Protein AF-A0A0M0GDE8-F1 (afdb_monomer)

Radius of gyration: 43.71 Å; Cα contacts (8 Å, |Δi|>4): 104; chains: 1; bounding box: 77×34×107 Å

Nearest PDB structures (foldseek):
  1f9n-assembly1_F  TM=6.751E-01  e=1.373E+00  Bacillus subtilis
  7el2-assembly1_B-2  TM=2.976E-01  e=6.475E+00  Acinetobacter baumannii

Mean predicted aligned error: 12.99 Å

Sequence (162 aa):
MNITDAVAQLHKAGIKANDADVERWIKEGIIKAERSPRRQISYTIKTKDLTDFIIQKHEELHYQKLEDLLFQVKDLKGQIEILNTRVQIEESKVKSLKKMIHVQKMIAEEEIQPAKLLGLNPDGDMQLIRKEFKKLLKALHPDRGGDERLFKVFNDHYKNIF

Structure (mmCIF, N/CA/C/O backbone):
data_AF-A0A0M0GDE8-F1
#
_entry.id   AF-A0A0M0GDE8-F1
#
loop_
_atom_site.group_PDB
_atom_site.id
_atom_site.type_symbol
_atom_site.label_atom_id
_atom_site.label_alt_id
_atom_site.label_comp_id
_atom_site.label_asym_id
_atom_site.label_entity_id
_atom_site.label_seq_id
_atom_site.pdbx_PDB_ins_code
_atom_site.Cartn_x
_atom_site.Cartn_y
_atom_site.Cartn_z
_atom_site.occupancy
_atom_site.B_iso_or_equiv
_atom_site.auth_seq_id
_atom_site.auth_comp_id
_atom_site.auth_asym_i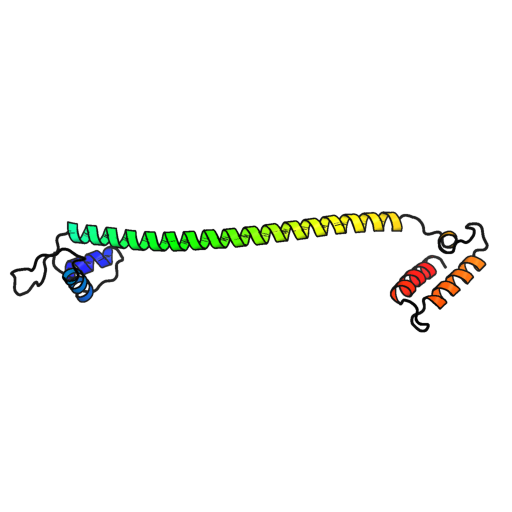d
_atom_site.auth_atom_id
_atom_site.pdbx_PDB_model_num
ATOM 1 N N . MET A 1 1 ? -28.992 -2.931 40.460 1.00 89.44 1 MET A N 1
ATOM 2 C CA . MET A 1 1 ? -29.805 -3.218 39.260 1.00 89.44 1 MET A CA 1
ATOM 3 C C . MET A 1 1 ? -29.848 -4.720 39.037 1.00 89.44 1 MET A C 1
ATOM 5 O O . MET A 1 1 ? -28.955 -5.401 39.538 1.00 89.44 1 MET A O 1
ATOM 9 N N . ASN A 1 2 ? -30.876 -5.240 38.369 1.00 91.19 2 ASN A N 1
ATOM 10 C CA . ASN A 1 2 ? -30.924 -6.664 38.015 1.00 91.19 2 ASN A CA 1
ATOM 11 C C . ASN A 1 2 ? -30.144 -6.927 36.703 1.00 91.19 2 ASN A C 1
ATOM 13 O O . ASN A 1 2 ? -29.565 -6.008 36.123 1.00 91.19 2 ASN A O 1
ATOM 17 N N . ILE A 1 3 ? -30.104 -8.181 36.249 1.00 90.31 3 ILE A N 1
ATOM 18 C CA . ILE A 1 3 ? -29.408 -8.564 35.009 1.00 90.31 3 ILE A CA 1
ATOM 19 C C . ILE A 1 3 ? -30.022 -7.879 33.780 1.00 90.31 3 ILE A C 1
ATOM 21 O O . ILE A 1 3 ? -29.290 -7.344 32.952 1.00 90.31 3 ILE A O 1
ATOM 25 N N . THR A 1 4 ? -31.348 -7.833 33.686 1.00 91.44 4 THR A N 1
ATOM 26 C CA . THR A 1 4 ? -32.063 -7.239 32.549 1.00 91.44 4 THR A CA 1
ATOM 27 C C . THR A 1 4 ? -31.771 -5.738 32.407 1.00 91.44 4 THR A C 1
ATOM 29 O O . THR A 1 4 ? -31.529 -5.241 31.307 1.00 91.44 4 THR A O 1
ATOM 32 N N . ASP A 1 5 ? -31.709 -5.014 33.528 1.00 91.25 5 ASP A N 1
ATOM 33 C CA . ASP A 1 5 ? -31.311 -3.606 33.578 1.00 91.25 5 ASP A CA 1
ATOM 34 C C . ASP A 1 5 ? -29.861 -3.424 33.105 1.00 91.25 5 ASP A C 1
ATOM 36 O O . ASP A 1 5 ? -29.551 -2.472 32.384 1.00 91.25 5 ASP A O 1
ATOM 40 N N . ALA A 1 6 ? -28.968 -4.337 33.503 1.00 92.75 6 ALA A N 1
ATOM 41 C CA . ALA A 1 6 ? -27.569 -4.304 33.098 1.00 92.75 6 ALA A CA 1
ATOM 42 C C . ALA A 1 6 ? -27.414 -4.541 31.593 1.00 92.75 6 ALA A C 1
ATOM 44 O O . ALA A 1 6 ? -26.681 -3.802 30.941 1.00 92.75 6 ALA A O 1
ATOM 45 N N . VAL A 1 7 ? -28.160 -5.487 31.015 1.00 94.56 7 VAL A N 1
ATOM 46 C CA . VAL A 1 7 ? -28.209 -5.708 29.560 1.00 94.56 7 VAL A CA 1
ATOM 47 C C . VAL A 1 7 ? -28.672 -4.451 28.825 1.00 94.56 7 VAL A C 1
ATOM 49 O O . VAL A 1 7 ? -28.045 -4.039 27.849 1.00 94.56 7 VAL A O 1
ATOM 52 N N . ALA A 1 8 ? -29.714 -3.778 29.320 1.00 94.75 8 ALA A N 1
ATOM 53 C CA . ALA A 1 8 ? -30.181 -2.531 28.719 1.00 94.75 8 ALA A CA 1
ATOM 54 C C . ALA A 1 8 ? -29.110 -1.423 28.753 1.00 94.75 8 ALA A C 1
ATOM 56 O O . ALA A 1 8 ? -28.984 -0.658 27.795 1.00 94.75 8 ALA A O 1
ATOM 57 N N . GLN A 1 9 ? -28.321 -1.330 29.829 1.00 94.06 9 GLN A N 1
ATOM 58 C CA . GLN A 1 9 ? -27.212 -0.372 29.915 1.00 94.06 9 GLN A CA 1
ATOM 59 C C . GLN A 1 9 ? -26.037 -0.745 29.007 1.00 94.06 9 GLN A C 1
ATOM 61 O O . GLN A 1 9 ? -25.491 0.132 28.341 1.00 94.06 9 GLN A O 1
ATOM 66 N N . LEU A 1 10 ? -25.694 -2.029 28.913 1.00 94.25 10 LEU A N 1
ATOM 67 C CA . LEU A 1 10 ? -24.661 -2.526 28.004 1.00 94.25 10 LEU A CA 1
ATOM 68 C C . LEU A 1 10 ? -25.016 -2.225 26.545 1.00 94.25 10 LEU A C 1
ATOM 70 O O . LEU A 1 10 ? -24.193 -1.679 25.814 1.00 94.25 10 LEU A O 1
ATOM 74 N N . HIS A 1 11 ? -26.270 -2.460 26.151 1.00 95.25 11 HIS A N 1
ATOM 75 C CA . HIS A 1 11 ? -26.768 -2.108 24.822 1.00 95.25 11 HIS A CA 1
ATOM 76 C C . HIS A 1 11 ? -26.700 -0.604 24.545 1.00 95.25 11 HIS A C 1
ATOM 78 O O . HIS A 1 11 ? -26.285 -0.206 23.457 1.00 95.25 11 HIS A O 1
ATOM 84 N N . LYS A 1 12 ? -27.053 0.244 25.521 1.00 94.50 12 LYS A N 1
ATOM 85 C CA . LYS A 1 12 ? -26.895 1.705 25.393 1.00 94.50 12 LYS A CA 1
ATOM 86 C C . LYS A 1 12 ? -25.436 2.120 25.212 1.00 94.50 12 LYS A C 1
ATOM 88 O O . LYS A 1 12 ? -25.173 3.086 24.507 1.00 94.50 12 LYS A O 1
ATOM 93 N N . ALA A 1 13 ? -24.509 1.383 25.815 1.00 91.00 13 ALA A N 1
ATOM 94 C CA . ALA A 1 13 ? -23.075 1.571 25.647 1.00 91.00 13 ALA A CA 1
ATOM 95 C C . ALA A 1 13 ? -22.512 0.881 24.386 1.00 91.00 13 ALA A C 1
ATOM 97 O O . ALA A 1 13 ? -21.303 0.838 24.210 1.00 91.00 13 ALA A O 1
ATOM 98 N N . GLY A 1 14 ? -23.353 0.315 23.511 1.00 91.81 14 GLY A N 1
ATOM 99 C CA . GLY A 1 14 ? -22.911 -0.349 22.280 1.00 91.81 14 GLY A CA 1
ATOM 100 C C . GLY A 1 14 ? -22.304 -1.744 22.477 1.00 91.81 14 GLY A C 1
ATOM 101 O O . GLY A 1 14 ? -21.805 -2.332 21.519 1.00 91.81 14 GLY A O 1
ATOM 102 N N . ILE A 1 15 ? -22.368 -2.305 23.686 1.00 92.94 15 ILE A N 1
ATOM 103 C CA . ILE A 1 15 ? -21.897 -3.658 23.996 1.00 92.94 15 ILE A CA 1
ATOM 104 C C . ILE A 1 15 ? -23.062 -4.627 23.812 1.00 92.94 15 ILE A C 1
ATOM 106 O O . ILE A 1 15 ? -24.023 -4.597 24.575 1.00 92.94 15 ILE A O 1
ATOM 110 N N . LYS A 1 16 ? -22.977 -5.507 22.812 1.00 92.81 16 LYS A N 1
ATOM 111 C CA . LYS A 1 16 ? -23.994 -6.536 22.551 1.00 92.81 16 LYS A CA 1
ATOM 112 C C . LYS A 1 16 ? -23.892 -7.651 23.597 1.00 92.81 16 LYS A C 1
ATOM 114 O O . LYS A 1 16 ? -22.874 -8.336 23.648 1.00 92.81 16 LYS A O 1
ATOM 119 N N . ALA A 1 17 ? -24.934 -7.835 24.404 1.00 93.31 17 ALA A N 1
ATOM 120 C CA . ALA A 1 17 ? -24.973 -8.840 25.466 1.00 93.31 17 ALA A CA 1
ATOM 121 C C . ALA A 1 17 ? -26.411 -9.313 25.709 1.00 93.31 17 ALA A C 1
ATOM 123 O O . ALA A 1 17 ? -27.351 -8.540 25.563 1.00 93.31 17 ALA A O 1
ATOM 124 N N . ASN A 1 18 ? -26.599 -10.567 26.103 1.00 94.50 18 ASN A N 1
ATOM 125 C CA . ASN A 1 18 ? -27.886 -11.057 26.603 1.00 94.50 18 ASN A CA 1
ATOM 126 C C . ASN A 1 18 ? -27.802 -11.415 28.099 1.00 94.50 18 ASN A C 1
ATOM 128 O O . ASN A 1 18 ? -26.730 -11.373 28.706 1.00 94.50 18 ASN A O 1
ATOM 132 N N . ASP A 1 19 ? -28.936 -11.777 28.702 1.00 92.12 19 ASP A N 1
ATOM 133 C CA . ASP A 1 19 ? -29.009 -12.117 30.129 1.00 92.12 19 ASP A CA 1
ATOM 134 C C . ASP A 1 19 ? -28.054 -13.267 30.508 1.00 92.12 19 ASP A C 1
ATOM 136 O O . ASP A 1 19 ? -27.428 -13.228 31.567 1.00 92.12 19 ASP A O 1
ATOM 140 N N . ALA A 1 20 ? -27.884 -14.257 29.622 1.00 92.44 20 ALA A N 1
ATOM 141 C CA . ALA A 1 20 ? -26.979 -15.384 29.841 1.00 92.44 20 ALA A CA 1
ATOM 142 C C . ALA A 1 20 ? -25.499 -14.969 29.783 1.00 92.44 20 ALA A C 1
ATOM 144 O O . ALA A 1 20 ? -24.691 -15.493 30.550 1.00 92.44 20 ALA A O 1
ATOM 145 N N . ASP A 1 21 ? -25.139 -14.014 28.920 1.00 93.19 21 ASP A N 1
ATOM 146 C CA . ASP A 1 21 ? -23.788 -13.452 28.849 1.00 93.19 21 ASP A CA 1
ATOM 147 C C . ASP A 1 21 ? -23.437 -12.718 30.142 1.00 93.19 21 ASP A C 1
ATOM 149 O O . ASP A 1 21 ? -22.370 -12.947 30.709 1.00 93.19 21 ASP A O 1
ATOM 153 N N . VAL A 1 22 ? -24.354 -11.888 30.646 1.00 92.62 22 VAL A N 1
ATOM 154 C CA . VAL A 1 22 ? -24.161 -11.156 31.904 1.00 92.62 22 VAL A CA 1
ATOM 155 C C . VAL A 1 22 ? -24.083 -12.121 33.084 1.00 92.62 22 VAL A C 1
ATOM 157 O O . VAL A 1 22 ? -23.212 -11.974 33.940 1.00 92.62 22 VAL A O 1
ATOM 160 N N . GLU A 1 23 ? -24.933 -13.148 33.126 1.00 91.81 23 GLU A N 1
ATOM 161 C CA . GLU A 1 23 ? -24.867 -14.167 34.174 1.00 91.81 23 GLU A CA 1
ATOM 162 C C . GLU A 1 23 ? -23.555 -14.966 34.120 1.00 91.81 23 GLU A C 1
ATOM 164 O O . GLU A 1 23 ? -22.965 -15.257 35.165 1.00 91.81 23 GLU A O 1
ATOM 169 N N . ARG A 1 24 ? -23.061 -15.285 32.916 1.00 93.31 24 ARG A N 1
ATOM 170 C CA . ARG A 1 24 ? -21.748 -15.911 32.718 1.00 93.31 24 ARG A CA 1
ATOM 171 C C . ARG A 1 24 ? -20.629 -15.005 33.229 1.00 93.31 24 ARG A C 1
ATOM 173 O O . ARG A 1 24 ? -19.825 -15.465 34.031 1.00 93.31 24 ARG A O 1
ATOM 180 N N . TRP A 1 25 ? -20.614 -13.724 32.863 1.00 94.38 25 TRP A N 1
ATOM 181 C CA . TRP A 1 25 ? -19.591 -12.775 33.320 1.00 94.38 25 TRP A CA 1
ATOM 182 C C . TRP A 1 25 ? -19.601 -12.560 34.834 1.00 94.38 25 TRP A C 1
ATOM 184 O O . TRP A 1 25 ? -18.547 -12.363 35.434 1.00 94.38 25 TRP A O 1
ATOM 194 N N . ILE A 1 26 ? -20.767 -12.645 35.476 1.00 92.44 26 ILE A N 1
ATOM 195 C CA . ILE A 1 26 ? -20.864 -12.638 36.941 1.00 92.44 26 ILE A CA 1
ATOM 196 C C . ILE A 1 26 ? -20.252 -13.913 37.535 1.00 92.44 26 ILE A C 1
ATOM 198 O O . ILE A 1 26 ? -19.491 -13.838 38.497 1.00 92.44 26 ILE A O 1
ATOM 202 N N . LYS A 1 27 ? -20.559 -15.091 36.971 1.00 90.81 27 LYS A N 1
ATOM 203 C CA . LYS A 1 27 ? -20.008 -16.382 37.432 1.00 90.81 27 LYS A CA 1
ATOM 204 C C . LYS A 1 27 ? -18.494 -16.475 37.240 1.00 90.81 27 LYS A C 1
ATOM 206 O O . LYS A 1 27 ? -17.817 -17.048 38.084 1.00 90.81 27 LYS A O 1
ATOM 211 N N . GLU A 1 28 ? -17.980 -15.892 36.163 1.00 91.75 28 GLU A N 1
ATOM 212 C CA . GLU A 1 28 ? -16.548 -15.790 35.862 1.00 91.75 28 GLU A CA 1
ATOM 213 C C . GLU A 1 28 ? -15.834 -14.727 36.717 1.00 91.75 28 GLU A C 1
ATOM 215 O O . GLU A 1 28 ? -14.612 -14.625 36.676 1.00 91.75 28 GLU A O 1
ATOM 220 N N . GLY A 1 29 ? -16.572 -13.937 37.509 1.00 89.75 29 GLY A N 1
ATOM 221 C CA . GLY A 1 29 ? -16.012 -12.885 38.363 1.00 89.75 29 GLY A CA 1
ATOM 222 C C . GLY A 1 29 ? -15.598 -11.616 37.614 1.00 89.75 29 GLY A C 1
ATOM 223 O O . GLY A 1 29 ? -14.975 -10.736 38.205 1.00 89.75 29 GLY A O 1
ATOM 224 N N . ILE A 1 30 ? -15.962 -11.504 36.336 1.00 90.75 30 ILE A N 1
ATOM 225 C CA . ILE A 1 30 ? -15.677 -10.351 35.477 1.00 90.75 30 ILE A CA 1
ATOM 226 C C . ILE A 1 30 ? -16.561 -9.161 35.874 1.00 90.75 30 ILE A C 1
ATOM 228 O O . ILE A 1 30 ? -16.088 -8.030 35.939 1.00 90.75 30 ILE A O 1
ATOM 232 N N . ILE A 1 31 ? -17.838 -9.414 36.188 1.00 92.75 31 ILE A N 1
ATOM 233 C CA . ILE A 1 31 ? -18.754 -8.412 36.748 1.00 92.75 31 ILE A CA 1
ATOM 234 C C . ILE A 1 31 ? -19.005 -8.743 38.215 1.00 92.75 31 ILE A C 1
ATOM 236 O O . ILE A 1 31 ? -19.501 -9.818 38.554 1.00 92.75 31 ILE A O 1
ATOM 240 N N . LYS A 1 32 ? -18.719 -7.788 39.102 1.00 92.00 32 LYS A N 1
ATOM 241 C CA . LYS A 1 32 ? -19.035 -7.926 40.525 1.00 92.00 32 LYS A CA 1
ATOM 242 C C . LYS A 1 32 ? -20.538 -7.767 40.742 1.00 92.00 32 LYS A C 1
ATOM 244 O O . LYS A 1 32 ? -21.140 -6.760 40.372 1.00 92.00 32 LYS A O 1
ATOM 249 N N . ALA A 1 33 ? -21.145 -8.772 41.365 1.00 91.75 33 ALA A N 1
ATOM 250 C CA . ALA A 1 33 ? -22.557 -8.767 41.717 1.00 91.75 33 ALA A CA 1
ATOM 251 C C . ALA A 1 33 ? -22.798 -9.535 43.020 1.00 91.75 33 ALA A C 1
ATOM 253 O O . ALA A 1 33 ? -22.064 -10.459 43.367 1.00 91.75 33 ALA A O 1
ATOM 254 N N . GLU A 1 34 ? -23.864 -9.173 43.725 1.00 89.69 34 GLU A N 1
ATOM 255 C CA . GLU A 1 34 ? -24.305 -9.842 44.949 1.00 89.69 34 GLU A CA 1
ATOM 256 C C . GLU A 1 34 ? -25.504 -10.744 44.633 1.00 89.69 34 GLU A C 1
ATOM 258 O O . GLU A 1 34 ? -26.415 -10.343 43.901 1.00 89.69 34 GLU A O 1
ATOM 263 N N . ARG A 1 35 ? -25.537 -11.972 45.174 1.00 84.75 35 ARG A N 1
ATOM 264 C CA . ARG A 1 35 ? -26.731 -12.825 45.051 1.00 84.75 35 ARG A CA 1
ATOM 265 C C . ARG A 1 35 ? -27.894 -12.161 45.772 1.00 84.75 35 ARG A C 1
ATOM 267 O O . ARG A 1 35 ? -27.779 -11.788 46.937 1.00 84.75 35 ARG A O 1
ATOM 274 N N . SER A 1 36 ? -29.018 -12.023 45.079 1.00 81.25 36 SER A N 1
ATOM 275 C CA . SER A 1 36 ? -30.190 -11.397 45.677 1.00 81.25 36 SER A CA 1
ATOM 276 C C . SER A 1 36 ? -30.947 -12.410 46.546 1.00 81.25 36 SER A C 1
ATOM 278 O O . SER A 1 36 ? -31.155 -13.548 46.127 1.00 81.25 36 SER A O 1
ATOM 280 N N . PRO A 1 37 ? -31.400 -12.023 47.752 1.00 72.06 37 PRO A N 1
ATOM 281 C CA . PRO A 1 37 ? -32.209 -12.890 48.609 1.00 72.06 37 PRO A CA 1
ATOM 282 C C . PRO A 1 37 ? -33.658 -13.043 48.108 1.00 72.06 37 PRO A C 1
ATOM 284 O O . PRO A 1 37 ? -34.434 -13.822 48.663 1.00 72.06 37 PRO A O 1
ATOM 287 N N . ARG A 1 38 ? -34.066 -12.292 47.075 1.00 74.69 38 ARG A N 1
ATOM 288 C CA . ARG A 1 38 ? -35.427 -12.329 46.520 1.00 74.69 38 ARG A CA 1
ATOM 289 C C . ARG A 1 38 ? -35.550 -13.457 45.495 1.00 74.69 38 ARG A C 1
ATOM 291 O O . ARG A 1 38 ? -34.842 -13.445 44.502 1.00 74.69 38 ARG A O 1
ATOM 298 N N . ARG A 1 39 ? -36.533 -14.355 45.656 1.00 65.44 39 ARG A N 1
ATOM 299 C CA . ARG A 1 39 ? -36.756 -15.522 44.766 1.00 65.44 39 ARG A CA 1
ATOM 300 C C . ARG A 1 39 ? -36.837 -15.202 43.262 1.00 65.44 39 ARG A C 1
ATOM 302 O O . ARG A 1 39 ? -36.548 -16.075 42.458 1.00 65.44 39 ARG A O 1
ATOM 309 N N . GLN A 1 40 ? -37.249 -13.989 42.888 1.00 68.19 40 GLN A N 1
ATOM 310 C CA . GLN A 1 40 ? -37.418 -13.571 41.487 1.00 68.19 40 GLN A CA 1
ATOM 311 C C . GLN A 1 40 ? -36.177 -12.909 40.865 1.00 68.19 40 GLN A C 1
ATOM 313 O O . GLN A 1 40 ? -36.168 -12.670 39.664 1.00 68.19 40 GLN A O 1
ATOM 318 N N . ILE A 1 41 ? -35.148 -12.578 41.651 1.00 72.62 41 ILE A N 1
ATOM 319 C CA . ILE A 1 41 ? -33.938 -11.907 41.162 1.00 72.62 41 ILE A CA 1
ATOM 320 C C . ILE A 1 41 ? -32.751 -12.776 41.558 1.00 72.62 41 ILE A C 1
ATOM 322 O O . ILE A 1 41 ? -32.561 -13.050 42.735 1.00 72.62 41 ILE A O 1
ATOM 326 N N . SER A 1 42 ? -31.940 -13.206 40.598 1.00 78.25 42 SER A N 1
ATOM 327 C CA . SER A 1 42 ? -30.761 -14.033 40.879 1.00 78.25 42 SER A CA 1
ATOM 328 C C . SER A 1 42 ? -29.584 -13.196 41.393 1.00 78.25 42 SER A C 1
ATOM 330 O O . SER A 1 42 ? -28.952 -13.550 42.390 1.00 78.25 42 SER A O 1
ATOM 332 N N . TYR A 1 43 ? -29.333 -12.042 40.770 1.00 87.25 43 TYR A N 1
ATOM 333 C CA . TYR A 1 43 ? -28.184 -11.183 41.063 1.00 87.25 43 TYR A CA 1
ATOM 334 C C . TYR A 1 43 ? -28.551 -9.696 41.103 1.00 87.25 43 TYR A C 1
ATOM 336 O O . TYR A 1 43 ? -29.398 -9.223 40.345 1.00 87.25 43 TYR A O 1
ATOM 344 N N . THR A 1 44 ? -27.870 -8.959 41.980 1.00 91.19 44 THR A N 1
ATOM 345 C CA . THR A 1 44 ? -27.906 -7.499 42.070 1.00 91.19 44 THR A CA 1
ATOM 346 C C . THR A 1 44 ? -26.526 -6.947 41.731 1.00 91.19 44 THR A C 1
ATOM 348 O O . THR A 1 44 ? -25.557 -7.200 42.443 1.00 91.19 44 THR A O 1
ATOM 351 N N . ILE A 1 45 ? -26.441 -6.172 40.653 1.00 92.88 45 ILE A N 1
ATOM 352 C CA . ILE A 1 45 ? -25.209 -5.529 40.181 1.00 92.88 45 ILE A CA 1
ATOM 353 C C . ILE A 1 45 ? -25.213 -4.070 40.651 1.00 92.88 45 ILE A C 1
ATOM 355 O O . ILE A 1 45 ? -26.239 -3.380 40.534 1.00 92.88 45 ILE A O 1
ATOM 359 N N . LYS A 1 46 ? -24.095 -3.581 41.197 1.00 93.81 46 LYS A N 1
ATOM 360 C CA . LYS A 1 46 ? -23.948 -2.158 41.542 1.00 93.81 46 LYS A CA 1
ATOM 361 C C . LYS A 1 46 ? -23.639 -1.365 40.277 1.00 93.81 46 LYS A C 1
ATOM 363 O O . LYS A 1 46 ? -22.900 -1.825 39.416 1.00 93.81 46 LYS A O 1
ATOM 368 N N . THR A 1 47 ? -24.168 -0.147 40.183 1.00 92.00 47 THR A N 1
ATOM 369 C CA . THR A 1 47 ? -23.953 0.713 39.009 1.00 92.00 47 THR A CA 1
ATOM 370 C C . THR A 1 47 ? -22.475 0.961 38.747 1.00 92.00 47 THR A C 1
ATOM 372 O O . THR A 1 47 ? -22.051 0.862 37.608 1.00 92.00 47 THR A O 1
ATOM 375 N N . LYS A 1 48 ? -21.685 1.191 39.804 1.00 93.56 48 LYS A N 1
ATOM 376 C CA . LYS A 1 48 ? -20.235 1.367 39.689 1.00 93.56 48 LYS A CA 1
ATOM 377 C C . LYS A 1 48 ? -19.560 0.168 39.016 1.00 93.56 48 LYS A C 1
ATOM 379 O O . LYS A 1 48 ? -18.844 0.363 38.048 1.00 93.56 48 LYS A O 1
ATOM 384 N N . ASP A 1 49 ? -19.841 -1.047 39.486 1.00 92.62 49 ASP A N 1
ATOM 385 C CA . ASP A 1 49 ? -19.212 -2.264 38.960 1.00 92.62 49 ASP A CA 1
ATOM 386 C C . ASP A 1 49 ? -19.556 -2.496 37.478 1.00 92.62 49 ASP A C 1
ATOM 388 O O . ASP A 1 49 ? -18.704 -2.927 36.704 1.00 92.62 49 ASP A O 1
ATOM 392 N N . LEU A 1 50 ? -20.787 -2.168 37.058 1.00 93.31 50 LEU A N 1
ATOM 393 C CA . LEU A 1 50 ? -21.165 -2.242 35.645 1.00 93.31 50 LEU A CA 1
ATOM 394 C C . LEU A 1 50 ? -20.485 -1.152 34.808 1.00 93.31 50 LEU A C 1
ATOM 396 O O . LEU A 1 50 ? -20.026 -1.432 33.704 1.00 93.31 50 LEU A O 1
ATOM 400 N N . THR A 1 51 ? -20.413 0.080 35.314 1.00 93.31 51 THR A N 1
ATOM 401 C CA . THR A 1 51 ? -19.731 1.181 34.623 1.00 93.31 51 THR A CA 1
ATOM 402 C C . THR A 1 51 ? -18.243 0.886 34.451 1.00 93.31 51 THR A C 1
ATOM 404 O O . THR A 1 51 ? -17.725 1.063 33.352 1.00 93.31 51 THR A O 1
ATOM 407 N N . ASP A 1 52 ? -17.576 0.383 35.492 1.00 94.62 52 ASP A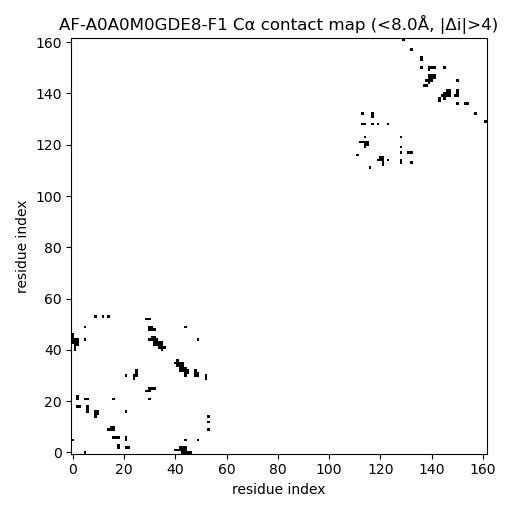 N 1
ATOM 408 C CA . ASP A 1 52 ? -16.162 -0.004 35.449 1.00 94.62 52 ASP A CA 1
ATOM 409 C C . ASP A 1 52 ? -15.937 -1.096 34.384 1.00 94.62 52 ASP A C 1
ATOM 411 O O . ASP A 1 52 ? -15.031 -0.985 33.559 1.00 94.62 52 ASP A O 1
ATOM 415 N N . PHE A 1 53 ? -16.823 -2.099 34.318 1.00 94.81 53 PHE A N 1
ATOM 416 C CA . PHE A 1 53 ? -16.795 -3.121 33.266 1.00 94.81 53 PHE A CA 1
ATOM 417 C C . PHE A 1 53 ? -16.985 -2.536 31.858 1.00 94.81 53 PHE A C 1
ATOM 419 O O . PHE A 1 53 ? -16.276 -2.918 30.927 1.00 94.81 53 PHE A O 1
ATOM 426 N N . ILE A 1 54 ? -17.929 -1.605 31.680 1.00 94.75 54 ILE A N 1
ATOM 427 C CA . ILE A 1 54 ? -18.167 -0.945 30.388 1.00 94.75 54 ILE A CA 1
ATOM 428 C C . ILE A 1 54 ? -16.923 -0.177 29.943 1.00 94.75 54 ILE A C 1
ATOM 430 O O . ILE A 1 54 ? -16.538 -0.287 28.778 1.00 94.75 54 ILE A O 1
ATOM 434 N N . ILE A 1 55 ? -16.298 0.578 30.850 1.00 94.62 55 ILE A N 1
ATOM 435 C CA . ILE A 1 55 ? -15.070 1.332 30.573 1.00 94.62 55 ILE A CA 1
ATOM 436 C C . ILE A 1 55 ? -13.964 0.370 30.145 1.00 94.62 55 ILE A C 1
ATOM 438 O O . ILE A 1 55 ? -13.414 0.532 29.059 1.00 94.62 55 ILE A O 1
ATOM 442 N N . GLN A 1 56 ? -13.724 -0.684 30.928 1.00 94.62 56 GLN A N 1
ATOM 443 C CA . GLN A 1 56 ? -12.712 -1.689 30.613 1.00 94.62 56 GLN A CA 1
ATOM 444 C C . GLN A 1 56 ? -12.947 -2.326 29.235 1.00 94.62 56 GLN A C 1
ATOM 446 O O . GLN A 1 56 ? -12.017 -2.476 28.446 1.00 94.62 56 GLN A O 1
ATOM 451 N N . LYS A 1 57 ? -14.198 -2.665 28.897 1.00 92.62 57 LYS A N 1
ATOM 452 C CA . LYS A 1 57 ? -14.530 -3.244 27.587 1.00 92.62 57 LYS A CA 1
ATOM 453 C C . LYS A 1 57 ? -14.240 -2.300 26.426 1.00 92.62 57 LYS A C 1
ATOM 455 O O . LYS A 1 57 ? -13.799 -2.751 25.369 1.00 92.62 57 LYS A O 1
ATOM 460 N N . HIS A 1 58 ? -14.488 -1.007 26.607 1.00 93.69 58 HIS A N 1
ATOM 461 C CA . HIS A 1 58 ? -14.147 -0.011 25.598 1.00 93.69 58 HIS A CA 1
ATOM 462 C C . HIS A 1 58 ? -12.636 0.164 25.480 1.00 93.69 58 HIS A C 1
ATOM 464 O O . HIS A 1 58 ? -12.130 0.199 24.362 1.00 93.69 58 HIS A O 1
ATOM 470 N N . GLU A 1 59 ? -11.916 0.228 26.599 1.00 94.62 59 GLU A N 1
ATOM 471 C CA . GLU A 1 59 ? -10.454 0.303 26.605 1.00 94.62 59 GLU A CA 1
ATOM 472 C C . GLU A 1 59 ? -9.838 -0.880 25.855 1.00 94.62 59 GLU A C 1
ATOM 474 O O . GLU A 1 59 ? -9.061 -0.659 24.931 1.00 94.62 59 GLU A O 1
ATOM 479 N N . GLU A 1 60 ? -10.250 -2.117 26.155 1.00 93.56 60 GLU A N 1
ATOM 480 C CA . GLU A 1 60 ? -9.803 -3.326 25.445 1.00 93.56 60 GLU A CA 1
ATOM 481 C C . GLU A 1 60 ? -10.018 -3.212 23.926 1.00 93.56 60 GLU A C 1
ATOM 483 O O . GLU A 1 60 ? -9.105 -3.468 23.139 1.00 93.56 60 GLU A O 1
ATOM 488 N N . LEU A 1 61 ? -11.207 -2.771 23.502 1.00 92.81 61 LEU A N 1
ATOM 489 C CA . LEU A 1 61 ? -11.526 -2.586 22.086 1.00 92.81 61 LEU A CA 1
ATOM 490 C C . LEU A 1 61 ? -10.668 -1.490 21.438 1.00 92.81 61 LEU A C 1
ATOM 492 O O . LEU A 1 61 ? -10.248 -1.622 20.287 1.00 92.81 61 LEU A O 1
ATOM 496 N N . HIS A 1 62 ? -10.433 -0.386 22.146 1.00 93.69 62 HIS A N 1
ATOM 497 C CA . HIS A 1 62 ? -9.601 0.709 21.661 1.00 93.69 62 HIS A CA 1
ATOM 498 C C . HIS A 1 62 ? -8.133 0.298 21.551 1.00 93.69 62 HIS A C 1
ATOM 500 O O . HIS A 1 62 ? -7.503 0.641 20.552 1.00 93.69 62 HIS A O 1
ATOM 506 N N . TYR A 1 63 ? -7.613 -0.474 22.507 1.00 95.50 63 TYR A N 1
ATOM 507 C CA . TYR A 1 63 ? -6.263 -1.029 22.449 1.00 95.50 63 TYR A CA 1
ATOM 508 C C . TYR A 1 63 ? -6.085 -1.958 21.248 1.00 95.50 63 TYR A C 1
ATOM 510 O O . TYR A 1 63 ? -5.142 -1.769 20.485 1.00 95.50 63 TYR A O 1
ATOM 518 N N . GLN A 1 64 ? -7.024 -2.878 21.011 1.00 95.19 64 GLN A N 1
ATOM 519 C CA . GLN A 1 64 ? -6.980 -3.761 19.838 1.00 95.19 64 GLN A CA 1
ATOM 520 C C . GLN A 1 64 ? -6.981 -2.967 18.526 1.00 95.19 64 GLN A C 1
ATOM 522 O O . GLN A 1 64 ? -6.128 -3.171 17.667 1.00 95.19 64 GLN A O 1
ATOM 527 N N . LYS A 1 65 ? -7.885 -1.987 18.392 1.00 96.31 65 LYS A N 1
ATOM 528 C CA . LYS A 1 65 ? -7.923 -1.115 17.207 1.00 96.31 65 LYS A CA 1
ATOM 529 C C . LYS A 1 65 ? -6.633 -0.320 17.026 1.00 96.31 65 LYS A C 1
ATOM 531 O O . LYS A 1 65 ? -6.215 -0.089 15.895 1.00 96.31 65 LYS A O 1
ATOM 536 N N . LEU A 1 66 ? -6.025 0.140 18.118 1.00 96.50 66 LEU A N 1
ATOM 537 C CA . LEU A 1 66 ? -4.764 0.869 18.070 1.00 96.50 66 LEU A CA 1
ATOM 538 C C . LEU A 1 66 ? -3.627 -0.038 17.594 1.00 96.50 66 LEU A C 1
ATOM 540 O O . LEU A 1 66 ? -2.855 0.384 16.739 1.00 96.50 66 LEU A O 1
ATOM 544 N N . GLU A 1 67 ? -3.537 -1.268 18.099 1.00 96.88 67 GLU A N 1
ATOM 545 C CA . GLU A 1 67 ? -2.550 -2.253 17.640 1.00 96.88 67 GLU A CA 1
ATOM 546 C C . GLU A 1 67 ? -2.711 -2.567 16.149 1.00 96.88 67 GLU A C 1
ATOM 548 O O . GLU A 1 67 ? -1.727 -2.514 15.405 1.00 96.88 67 GLU A O 1
ATOM 553 N N . ASP A 1 68 ? -3.945 -2.787 15.689 1.00 97.12 68 ASP A N 1
ATOM 554 C CA . ASP A 1 68 ? -4.245 -3.014 14.273 1.00 97.12 68 ASP A CA 1
ATOM 555 C C . ASP A 1 68 ? -3.820 -1.821 13.405 1.00 97.12 68 ASP A C 1
ATOM 557 O O . ASP A 1 68 ? -3.188 -1.988 12.358 1.00 97.12 68 ASP A O 1
ATOM 561 N N . LEU A 1 69 ? -4.130 -0.596 13.844 1.00 97.38 69 LEU A N 1
ATOM 562 C CA . LEU A 1 69 ? -3.729 0.625 13.143 1.00 97.38 69 LEU A CA 1
ATOM 563 C C . LEU A 1 69 ? -2.209 0.802 13.130 1.00 97.38 69 LEU A C 1
ATOM 565 O O . LEU A 1 69 ? -1.650 1.183 12.103 1.00 97.38 69 LEU A O 1
ATOM 569 N N . LEU A 1 70 ? -1.520 0.505 14.232 1.00 97.56 70 LEU A N 1
ATOM 570 C CA . LEU A 1 70 ? -0.060 0.567 14.302 1.00 97.56 70 LEU A CA 1
ATOM 571 C C . LEU A 1 70 ? 0.588 -0.436 13.344 1.00 97.56 70 LEU A C 1
ATOM 573 O O . LEU A 1 70 ? 1.570 -0.100 12.675 1.00 97.56 70 LEU A O 1
ATOM 577 N N . PHE A 1 71 ? 0.024 -1.639 13.233 1.00 97.06 71 PHE A N 1
ATOM 578 C CA . PHE A 1 71 ? 0.474 -2.631 12.264 1.00 97.06 71 PHE A CA 1
ATOM 579 C C . PHE A 1 71 ? 0.288 -2.133 10.824 1.00 97.06 71 PHE A C 1
ATOM 581 O O . PHE A 1 71 ? 1.232 -2.180 10.034 1.00 97.06 71 PHE A O 1
ATOM 588 N N . GLN A 1 72 ? -0.881 -1.573 10.498 1.00 97.75 72 GLN A N 1
ATOM 589 C CA . GLN A 1 72 ? -1.153 -1.001 9.174 1.00 97.75 72 GLN A CA 1
ATOM 590 C C . GLN A 1 72 ? -0.222 0.170 8.841 1.00 97.75 72 GLN A C 1
ATOM 592 O O . GLN A 1 72 ? 0.315 0.237 7.738 1.00 97.75 72 GLN A O 1
ATOM 597 N N . VAL A 1 73 ? 0.028 1.078 9.789 1.00 98.00 73 VAL A N 1
ATOM 598 C CA . VAL A 1 73 ? 0.962 2.201 9.602 1.00 98.00 73 VAL A CA 1
ATOM 599 C C . VAL A 1 73 ? 2.375 1.694 9.320 1.00 98.00 73 VAL A C 1
ATOM 601 O O . VAL A 1 73 ? 3.063 2.234 8.451 1.00 98.00 73 VAL A O 1
ATOM 604 N N . LYS A 1 74 ? 2.815 0.646 10.026 1.00 97.94 74 LYS A N 1
ATOM 605 C CA . LYS A 1 74 ? 4.123 0.027 9.796 1.00 97.94 74 LYS A CA 1
ATOM 606 C C . LYS A 1 74 ? 4.220 -0.582 8.396 1.00 97.94 74 LYS A C 1
ATOM 608 O O . LYS A 1 74 ? 5.226 -0.362 7.723 1.00 97.94 74 LYS A O 1
ATOM 613 N N . ASP A 1 75 ? 3.193 -1.306 7.961 1.00 97.94 75 ASP A N 1
ATOM 614 C CA . ASP A 1 75 ? 3.143 -1.902 6.623 1.00 97.94 75 ASP A CA 1
ATOM 615 C C . ASP A 1 75 ? 3.160 -0.828 5.523 1.00 97.94 75 ASP A C 1
ATOM 617 O O . ASP A 1 75 ? 4.022 -0.844 4.642 1.00 97.94 75 ASP A O 1
ATOM 621 N N . LEU A 1 76 ? 2.296 0.185 5.638 1.00 98.12 76 LEU A N 1
ATOM 622 C CA . LEU A 1 76 ? 2.233 1.308 4.701 1.00 98.12 76 LEU A CA 1
ATOM 623 C C . LEU A 1 76 ? 3.565 2.055 4.599 1.00 98.12 76 LEU A C 1
ATOM 625 O O . LEU A 1 76 ? 3.986 2.425 3.503 1.00 98.12 76 LEU A O 1
ATOM 629 N N . LYS A 1 77 ? 4.266 2.244 5.721 1.00 98.06 77 LYS A N 1
ATOM 630 C CA . LYS A 1 77 ? 5.600 2.850 5.717 1.00 98.06 77 LYS A CA 1
ATOM 631 C C . LYS A 1 77 ? 6.598 2.014 4.908 1.00 98.06 77 LYS A C 1
ATOM 633 O O . LYS A 1 77 ? 7.342 2.579 4.109 1.00 98.06 77 LYS A O 1
ATOM 638 N N . GLY A 1 78 ? 6.564 0.689 5.050 1.00 97.56 78 GLY A N 1
ATOM 639 C CA . GLY A 1 78 ? 7.384 -0.218 4.242 1.00 97.56 78 GLY A CA 1
ATOM 640 C C . GLY A 1 78 ? 7.065 -0.126 2.746 1.00 97.56 78 GLY A C 1
ATOM 641 O O . GLY A 1 78 ? 7.971 -0.058 1.915 1.00 97.56 78 GLY A O 1
ATOM 642 N N . GLN A 1 79 ? 5.781 -0.040 2.387 1.00 98.06 79 GLN A N 1
ATOM 643 C CA . GLN A 1 79 ? 5.367 0.142 0.991 1.00 98.06 79 GLN A CA 1
ATOM 644 C C . GLN A 1 79 ? 5.865 1.477 0.406 1.00 98.06 79 GLN A C 1
ATOM 646 O O . GLN A 1 79 ? 6.346 1.509 -0.729 1.00 98.06 79 GLN A O 1
ATOM 651 N N . ILE A 1 80 ? 5.804 2.566 1.181 1.00 98.00 80 ILE A N 1
ATOM 652 C CA . ILE A 1 80 ? 6.317 3.887 0.781 1.00 98.00 80 ILE A CA 1
ATOM 653 C C . ILE A 1 80 ? 7.828 3.837 0.528 1.00 98.00 80 ILE A C 1
ATOM 655 O O . ILE A 1 80 ? 8.296 4.386 -0.469 1.00 98.00 80 ILE A O 1
ATOM 659 N N . GLU A 1 81 ? 8.596 3.166 1.387 1.00 98.00 81 GLU A N 1
ATOM 660 C CA . GLU A 1 81 ? 10.045 3.018 1.205 1.00 98.00 81 GLU A CA 1
ATOM 661 C C . GLU A 1 81 ? 10.376 2.292 -0.107 1.00 98.00 81 GLU A C 1
ATOM 663 O O . GLU A 1 81 ? 11.175 2.793 -0.902 1.00 98.00 81 GLU A O 1
ATOM 668 N N . ILE A 1 82 ? 9.688 1.182 -0.398 1.00 98.00 82 ILE A N 1
ATOM 669 C CA . ILE A 1 82 ? 9.856 0.437 -1.656 1.00 98.00 82 ILE A CA 1
ATOM 670 C C . ILE A 1 82 ? 9.530 1.316 -2.871 1.00 98.00 82 ILE A C 1
ATOM 672 O O . ILE A 1 82 ? 10.266 1.310 -3.864 1.00 98.00 82 ILE A O 1
ATOM 676 N N . LEU A 1 83 ? 8.428 2.069 -2.819 1.00 98.12 83 LEU A N 1
ATOM 677 C CA . LEU A 1 83 ? 8.024 2.960 -3.908 1.00 98.12 83 LEU A CA 1
ATOM 678 C C . LEU A 1 83 ? 9.039 4.083 -4.128 1.00 98.12 83 LEU A C 1
ATOM 680 O O . LEU A 1 83 ? 9.414 4.337 -5.272 1.00 98.12 83 LEU A O 1
ATOM 684 N N . ASN A 1 84 ? 9.541 4.697 -3.059 1.00 98.06 84 ASN A N 1
ATOM 685 C CA . ASN A 1 84 ? 10.560 5.740 -3.147 1.00 98.06 84 ASN A CA 1
ATOM 686 C C . ASN A 1 84 ? 11.841 5.224 -3.810 1.00 98.06 84 ASN A C 1
ATOM 688 O O . ASN A 1 84 ? 12.376 5.882 -4.703 1.00 98.06 84 ASN A O 1
ATOM 692 N N . THR A 1 85 ? 12.303 4.022 -3.450 1.00 97.88 85 THR A N 1
ATOM 693 C CA . THR A 1 85 ? 13.460 3.404 -4.115 1.00 97.88 85 THR A CA 1
ATOM 694 C C . THR A 1 85 ? 13.202 3.185 -5.607 1.00 97.88 85 THR A C 1
ATOM 696 O O . THR A 1 85 ? 14.069 3.471 -6.432 1.00 97.88 85 THR A O 1
ATOM 699 N N . ARG A 1 86 ? 12.005 2.719 -5.988 1.00 97.44 86 ARG A N 1
ATOM 700 C CA . ARG A 1 86 ? 11.648 2.545 -7.407 1.00 97.44 86 ARG A CA 1
ATOM 701 C C . ARG A 1 86 ? 11.654 3.870 -8.164 1.00 97.44 86 ARG A C 1
ATOM 703 O O . ARG A 1 86 ? 12.218 3.928 -9.252 1.00 97.44 86 ARG A O 1
ATOM 710 N N . VAL A 1 87 ? 11.083 4.925 -7.586 1.00 98.19 87 VAL A N 1
ATOM 711 C CA . VAL A 1 87 ? 11.080 6.265 -8.191 1.00 98.19 87 VAL A CA 1
ATOM 712 C C . VAL A 1 87 ? 12.509 6.754 -8.429 1.00 98.19 87 VAL A C 1
ATOM 714 O O . VAL A 1 87 ? 12.829 7.146 -9.545 1.00 98.19 87 VAL A O 1
ATOM 717 N N . GLN A 1 88 ? 13.401 6.630 -7.444 1.00 97.62 88 GLN A N 1
ATOM 718 C CA . GLN A 1 88 ? 14.808 7.030 -7.592 1.00 97.62 88 GLN A CA 1
ATOM 719 C C . GLN A 1 88 ? 15.541 6.265 -8.707 1.00 97.62 88 GLN A C 1
ATOM 721 O O . GLN A 1 88 ? 16.361 6.838 -9.437 1.00 97.62 88 GLN A O 1
ATOM 726 N N . ILE A 1 89 ? 15.250 4.969 -8.858 1.00 97.62 89 ILE A N 1
ATOM 727 C CA . ILE A 1 89 ? 15.796 4.149 -9.946 1.00 97.62 89 ILE A CA 1
ATOM 728 C C . ILE A 1 89 ? 15.308 4.676 -11.297 1.00 97.62 89 ILE A C 1
ATOM 730 O O . ILE A 1 89 ? 16.116 4.876 -12.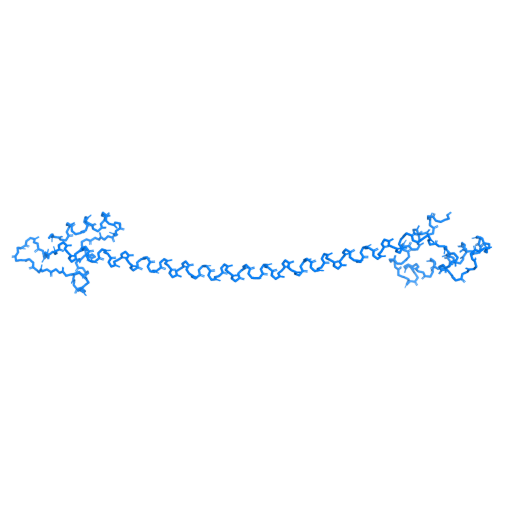207 1.00 97.62 89 ILE A O 1
ATOM 734 N N . GLU A 1 90 ? 14.007 4.923 -11.438 1.00 97.31 90 GLU A N 1
ATOM 735 C CA . GLU A 1 90 ? 13.435 5.427 -12.687 1.00 97.31 90 GLU A CA 1
ATOM 736 C C . GLU A 1 90 ? 13.933 6.838 -13.024 1.00 97.31 90 GLU A C 1
ATOM 738 O O . GLU A 1 90 ? 14.323 7.098 -14.163 1.00 97.31 90 GLU A O 1
ATOM 743 N N . GLU A 1 91 ? 14.052 7.730 -12.042 1.00 97.50 91 GLU A N 1
ATOM 744 C CA . GLU A 1 91 ? 14.654 9.055 -12.228 1.00 97.50 91 GLU A CA 1
ATOM 745 C C . GLU A 1 91 ? 16.101 8.962 -12.729 1.00 97.50 91 GLU A C 1
ATOM 747 O O . GLU A 1 91 ? 16.502 9.677 -13.656 1.00 97.50 91 GLU A O 1
ATOM 752 N N . SER A 1 92 ? 16.883 8.037 -12.166 1.00 96.44 92 SER A N 1
ATOM 753 C CA . SER A 1 92 ? 18.263 7.781 -12.587 1.00 96.44 92 SER A CA 1
ATOM 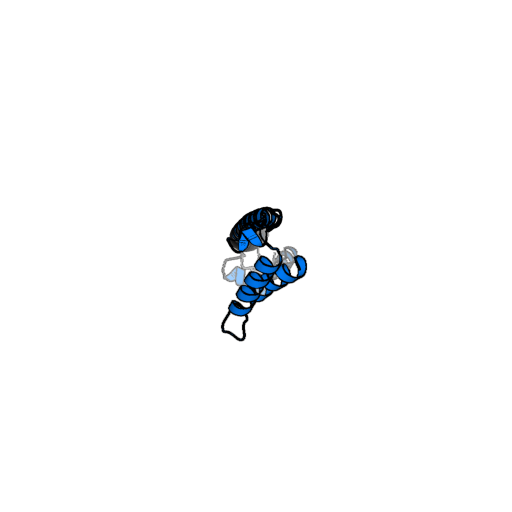754 C C . SER A 1 92 ? 18.338 7.250 -14.021 1.00 96.44 92 SER A C 1
ATOM 756 O O . SER A 1 92 ? 19.193 7.688 -14.801 1.00 96.44 92 SER A O 1
ATOM 758 N N . LYS A 1 93 ? 17.421 6.357 -14.413 1.00 97.25 93 LYS A N 1
ATOM 759 C CA . LYS A 1 93 ? 17.304 5.871 -15.797 1.00 97.25 93 LYS A CA 1
ATOM 760 C C . LYS A 1 93 ? 16.940 6.999 -16.754 1.00 97.25 93 LYS A C 1
ATOM 762 O O . LYS A 1 93 ? 17.618 7.171 -17.765 1.00 97.25 93 LYS A O 1
ATOM 767 N N . VAL A 1 94 ? 15.937 7.811 -16.422 1.00 97.81 94 VAL A N 1
ATOM 768 C CA . VAL A 1 94 ? 15.521 8.967 -17.233 1.00 97.81 94 VAL A CA 1
ATOM 769 C C . VAL A 1 94 ? 16.679 9.946 -17.412 1.00 97.81 94 VAL A C 1
ATOM 771 O O . VAL A 1 94 ? 16.928 10.413 -18.524 1.00 97.81 94 VAL A O 1
ATOM 774 N N . LYS A 1 95 ? 17.434 10.234 -16.348 1.00 96.44 95 LYS A N 1
ATOM 775 C CA . LYS A 1 95 ? 18.623 11.093 -16.420 1.00 96.44 95 LYS A CA 1
ATOM 776 C C . LYS A 1 95 ? 19.677 10.522 -17.371 1.00 96.44 95 LYS A C 1
ATOM 778 O O . LYS A 1 95 ? 20.230 11.268 -18.178 1.00 96.44 95 LYS A O 1
ATOM 783 N N . SER A 1 96 ? 19.938 9.219 -17.304 1.00 95.06 96 SER A N 1
ATOM 784 C CA . SER A 1 96 ? 20.876 8.536 -18.203 1.00 95.06 96 SER A CA 1
ATOM 785 C C . SER A 1 96 ? 20.404 8.561 -19.659 1.00 95.06 96 SER A C 1
ATOM 787 O O . SER A 1 96 ? 21.179 8.921 -20.541 1.00 95.06 96 SER A O 1
ATOM 789 N N . LEU A 1 97 ? 19.124 8.281 -19.917 1.00 95.06 97 LEU A N 1
ATOM 790 C CA . LEU A 1 97 ? 18.539 8.340 -21.260 1.00 95.06 97 LEU A CA 1
ATOM 791 C C . LEU A 1 97 ? 18.604 9.752 -21.850 1.00 95.06 97 LEU A C 1
ATOM 793 O O . LEU A 1 97 ? 18.984 9.915 -23.005 1.00 95.06 97 LEU A O 1
ATOM 797 N N . LYS A 1 98 ? 18.321 10.790 -21.051 1.00 94.69 98 LYS A N 1
ATOM 798 C CA . LYS A 1 98 ? 18.475 12.188 -21.484 1.00 94.69 98 LYS A CA 1
ATOM 799 C C . LYS A 1 98 ? 19.908 12.496 -21.920 1.00 94.69 98 LYS A C 1
ATOM 801 O O . LYS A 1 98 ? 20.095 13.147 -22.945 1.00 94.69 98 LYS A O 1
ATOM 806 N N . LYS A 1 99 ? 20.915 12.007 -21.184 1.00 93.19 99 LYS A N 1
ATOM 807 C CA . LYS A 1 99 ? 22.325 12.151 -21.582 1.00 93.19 99 LYS A CA 1
ATOM 808 C C . LYS A 1 99 ? 22.622 11.423 -22.892 1.00 93.19 99 LYS A C 1
ATOM 810 O O . LYS A 1 99 ? 23.252 12.010 -23.761 1.00 93.19 99 LYS A O 1
ATOM 815 N N . MET A 1 100 ? 22.143 10.187 -23.058 1.00 90.94 100 MET A N 1
ATOM 816 C CA . MET A 1 100 ? 22.335 9.427 -24.301 1.00 90.94 100 MET A CA 1
ATOM 817 C C . MET A 1 100 ? 21.707 10.133 -25.504 1.00 90.94 100 MET A C 1
ATOM 819 O O . MET A 1 100 ? 22.350 10.250 -26.540 1.00 90.94 100 MET A O 1
ATOM 823 N N . ILE A 1 101 ? 20.490 10.661 -25.355 1.00 90.88 101 ILE A N 1
ATOM 824 C CA . ILE A 1 101 ? 19.817 11.432 -26.408 1.00 90.88 101 ILE A CA 1
ATOM 825 C C . ILE A 1 101 ? 20.606 12.699 -26.739 1.00 90.88 101 ILE A C 1
ATOM 827 O O . ILE A 1 101 ? 20.742 13.040 -27.908 1.00 90.88 101 ILE A O 1
ATOM 831 N N . HIS A 1 102 ? 21.133 13.404 -25.734 1.00 86.12 102 HIS A N 1
ATOM 832 C CA . HIS A 1 102 ? 21.954 14.588 -25.977 1.00 86.12 102 HIS A CA 1
ATOM 833 C C . HIS A 1 102 ? 23.216 14.245 -26.781 1.00 86.12 102 HIS A C 1
ATOM 835 O O . HIS A 1 102 ? 23.482 14.897 -27.784 1.00 86.12 102 HIS A O 1
ATOM 841 N N . VAL A 1 103 ? 23.923 13.172 -26.411 1.00 85.50 103 VAL A N 1
ATOM 842 C CA . VAL A 1 103 ? 25.081 12.670 -27.169 1.00 85.50 103 VAL A CA 1
ATOM 843 C C . VAL A 1 103 ? 24.687 12.290 -28.598 1.00 85.50 103 VAL A C 1
ATOM 845 O O . VAL A 1 103 ? 25.368 12.677 -29.539 1.00 85.50 103 VAL A O 1
ATOM 848 N N . GLN A 1 104 ? 23.566 11.588 -28.787 1.00 79.62 104 GLN A N 1
ATOM 849 C CA . GLN A 1 104 ? 23.074 11.241 -30.125 1.00 79.62 104 GLN A CA 1
ATOM 850 C C . GLN A 1 104 ? 22.752 12.473 -30.973 1.00 79.62 104 GLN A C 1
ATOM 852 O O . GLN A 1 104 ? 23.059 12.475 -32.158 1.00 79.62 104 GLN A O 1
ATOM 857 N N . LYS A 1 105 ? 22.157 13.518 -30.385 1.00 78.25 105 LYS A N 1
ATOM 858 C CA . LYS A 1 105 ? 21.889 14.774 -31.096 1.00 78.25 105 LYS A CA 1
ATOM 859 C C . LYS A 1 105 ? 23.176 15.460 -31.537 1.00 78.25 105 LYS A C 1
ATOM 861 O O . LYS A 1 105 ? 23.256 15.847 -32.690 1.00 78.25 105 LYS A O 1
ATOM 866 N N . MET A 1 106 ? 24.190 15.521 -30.671 1.00 73.94 106 MET A N 1
ATOM 867 C CA . MET A 1 106 ? 25.495 16.076 -31.050 1.00 73.94 106 MET A CA 1
ATOM 868 C C . MET A 1 106 ? 26.137 15.299 -32.207 1.00 73.94 106 MET A C 1
ATOM 87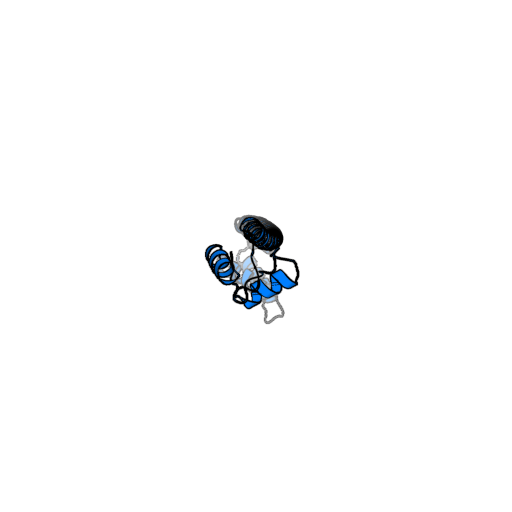0 O O . MET A 1 106 ? 26.701 15.907 -33.105 1.00 73.94 106 MET A O 1
ATOM 874 N N . ILE A 1 107 ? 26.010 13.967 -32.220 1.00 71.50 107 ILE A N 1
ATOM 875 C CA . ILE A 1 107 ? 26.496 13.130 -33.331 1.00 71.50 107 ILE A CA 1
ATOM 876 C C . ILE A 1 107 ? 25.681 13.369 -34.613 1.00 71.50 107 ILE A C 1
ATOM 878 O O . ILE A 1 107 ? 26.241 13.361 -35.702 1.00 71.50 107 ILE A O 1
ATOM 882 N N . ALA A 1 108 ? 24.365 13.563 -34.504 1.00 63.25 108 ALA A N 1
ATOM 883 C CA . ALA A 1 108 ? 23.487 13.781 -35.654 1.00 63.25 108 ALA A CA 1
ATOM 884 C C . ALA A 1 108 ? 23.591 15.196 -36.255 1.00 63.25 108 ALA A C 1
ATOM 886 O O . ALA A 1 108 ? 23.224 15.385 -37.411 1.00 63.25 108 ALA A O 1
ATOM 887 N N . GLU A 1 109 ? 24.048 16.182 -35.478 1.00 57.97 109 GLU A N 1
ATOM 888 C CA . GLU A 1 109 ? 24.265 17.566 -35.922 1.00 57.97 109 GLU A CA 1
ATOM 889 C C . GLU A 1 109 ? 25.569 17.741 -36.720 1.00 57.97 109 GLU A C 1
ATOM 891 O O . GLU A 1 109 ? 25.690 18.704 -37.478 1.00 57.97 109 GLU A O 1
ATOM 896 N N . GLU A 1 110 ? 26.526 16.812 -36.615 1.00 62.06 110 GLU A N 1
ATOM 897 C CA . GLU A 1 110 ? 27.671 16.777 -37.525 1.00 62.06 110 GLU A CA 1
ATOM 898 C C . GLU A 1 110 ? 27.227 16.264 -38.901 1.00 62.06 110 GLU A C 1
ATOM 900 O O . GLU A 1 110 ? 26.798 15.121 -39.059 1.00 62.06 110 GLU A O 1
ATOM 905 N N . GLU A 1 111 ? 27.342 17.116 -39.923 1.00 63.12 111 GLU A N 1
ATOM 906 C CA . GLU A 1 111 ? 27.053 16.749 -41.307 1.00 63.12 111 GLU A CA 1
ATOM 907 C C . GLU A 1 111 ? 27.989 15.603 -41.731 1.00 63.12 111 GLU A C 1
ATOM 909 O O . GLU A 1 111 ? 29.197 15.784 -41.927 1.00 63.12 111 GLU A O 1
ATOM 914 N N . ILE A 1 112 ? 27.440 14.387 -41.815 1.00 64.62 112 ILE A N 1
ATOM 915 C CA . ILE A 1 112 ? 28.208 13.185 -42.144 1.00 64.62 112 ILE A CA 1
ATOM 916 C C . ILE A 1 112 ? 28.719 13.326 -43.576 1.00 64.62 112 ILE A C 1
ATOM 918 O O . ILE A 1 112 ? 28.000 13.078 -44.542 1.00 64.62 112 ILE A O 1
ATOM 922 N N . GLN A 1 113 ? 29.995 13.684 -43.716 1.00 72.19 113 GLN A N 1
ATOM 923 C CA . GLN A 1 113 ? 30.660 13.697 -45.011 1.00 72.19 113 GLN A CA 1
ATOM 924 C C . GLN A 1 113 ? 30.909 12.247 -45.457 1.00 72.19 113 GLN A C 1
ATOM 926 O O . GLN A 1 113 ? 31.724 11.550 -44.842 1.00 72.19 113 GLN A O 1
ATOM 931 N N . PRO A 1 114 ? 30.267 11.769 -46.541 1.00 71.19 114 PRO A N 1
ATOM 932 C CA . PRO A 1 114 ? 30.327 10.360 -46.945 1.00 71.19 114 PRO A CA 1
ATOM 933 C C . PRO A 1 114 ? 31.753 9.913 -47.281 1.00 71.19 114 PRO A C 1
ATOM 935 O O . PRO A 1 114 ? 32.121 8.761 -47.064 1.00 71.19 114 PRO A O 1
ATOM 938 N N . ALA A 1 115 ? 32.574 10.844 -47.772 1.00 75.38 115 ALA A N 1
ATOM 939 C CA . ALA A 1 115 ? 33.992 10.625 -48.009 1.00 75.38 115 ALA A CA 1
ATOM 940 C C . ALA A 1 115 ? 34.752 10.322 -46.708 1.00 75.38 115 ALA A C 1
ATOM 942 O O . ALA A 1 115 ? 35.444 9.311 -46.639 1.00 75.38 115 ALA A O 1
ATOM 943 N N . LYS A 1 116 ? 34.553 11.122 -45.647 1.00 77.38 116 LYS A N 1
ATOM 944 C CA . LYS A 1 116 ? 35.186 10.896 -44.335 1.00 77.38 116 LYS A CA 1
ATOM 945 C C . LYS A 1 116 ? 34.771 9.559 -43.725 1.00 77.38 116 LYS A C 1
ATOM 947 O O . LYS A 1 116 ? 35.624 8.842 -43.214 1.00 77.38 116 LYS A O 1
ATOM 952 N N . LEU A 1 117 ? 33.491 9.197 -43.837 1.00 75.25 117 LEU A N 1
ATOM 953 C CA . LEU A 1 117 ? 32.966 7.916 -43.348 1.00 75.25 117 LEU A CA 1
ATOM 954 C C . LEU A 1 117 ? 33.651 6.706 -44.005 1.00 75.25 117 LEU A C 1
ATOM 956 O O . LEU A 1 117 ? 33.841 5.676 -43.365 1.00 75.25 117 LEU A O 1
ATOM 960 N N . LEU A 1 118 ? 34.032 6.836 -45.277 1.00 78.00 118 LEU A N 1
ATOM 961 C CA . LEU A 1 118 ? 34.696 5.788 -46.053 1.00 78.00 118 LEU A CA 1
ATOM 962 C C . LEU A 1 118 ? 36.233 5.891 -46.029 1.00 78.00 118 LEU A C 1
ATOM 964 O O . LEU A 1 118 ? 36.896 5.120 -46.719 1.00 78.00 118 LEU A O 1
ATOM 968 N N . GLY A 1 119 ? 36.807 6.837 -45.275 1.00 78.94 119 GLY A N 1
ATOM 969 C CA . GLY A 1 119 ? 38.250 7.111 -45.283 1.00 78.94 119 GLY A CA 1
ATOM 970 C C . GLY A 1 119 ? 38.771 7.645 -46.626 1.00 78.94 119 GLY A C 1
ATOM 971 O O . GLY A 1 119 ? 39.953 7.504 -46.932 1.00 78.94 119 GLY A O 1
ATOM 972 N N . LEU A 1 120 ? 37.890 8.221 -47.446 1.00 81.56 120 LEU A N 1
ATOM 973 C CA . LEU A 1 120 ? 38.186 8.788 -48.760 1.00 81.56 120 LEU A CA 1
ATOM 974 C C . LEU A 1 120 ? 38.403 10.303 -48.670 1.00 81.56 120 LEU A C 1
ATOM 976 O O . LEU A 1 120 ? 37.906 10.971 -47.763 1.00 81.56 120 LEU A O 1
ATOM 980 N N . ASN A 1 121 ? 39.123 10.854 -49.649 1.00 78.62 121 ASN A N 1
ATOM 981 C CA . ASN A 1 121 ? 39.349 12.294 -49.746 1.00 78.62 121 ASN A CA 1
ATOM 982 C C . ASN A 1 121 ? 38.010 13.041 -49.978 1.00 78.62 121 ASN A C 1
ATOM 984 O O . ASN A 1 121 ? 37.324 12.711 -50.951 1.00 78.62 121 ASN A O 1
ATOM 988 N N . PRO A 1 122 ? 37.632 14.024 -49.132 1.00 72.00 122 PRO A N 1
ATOM 989 C CA . PRO A 1 122 ? 36.403 14.811 -49.285 1.00 72.00 122 PRO A CA 1
ATOM 990 C C . PRO A 1 122 ? 36.287 15.569 -50.607 1.00 72.00 122 PRO A C 1
ATOM 992 O O . PRO A 1 122 ? 35.183 15.678 -51.129 1.00 72.00 122 PRO A O 1
ATOM 995 N N . ASP A 1 123 ? 37.414 16.005 -51.173 1.00 75.12 123 ASP A N 1
ATOM 996 C CA . ASP A 1 123 ? 37.467 16.711 -52.464 1.00 75.12 123 ASP A CA 1
ATOM 997 C C . ASP A 1 123 ? 37.574 15.743 -53.662 1.00 75.12 123 ASP A C 1
ATOM 999 O O . ASP A 1 123 ? 37.861 16.141 -54.792 1.00 75.12 123 ASP A O 1
ATOM 1003 N N . GLY A 1 124 ? 37.415 14.440 -53.410 1.00 71.44 124 GLY A N 1
ATOM 1004 C CA . GLY A 1 124 ? 37.498 13.389 -54.418 1.00 71.44 124 GLY A CA 1
ATOM 1005 C C . GLY A 1 124 ? 36.260 13.293 -55.314 1.00 71.44 124 GLY A C 1
ATOM 1006 O O . GLY A 1 124 ? 35.201 13.851 -55.037 1.00 71.44 124 GLY A O 1
ATOM 1007 N N . ASP A 1 125 ? 36.383 12.519 -56.394 1.00 82.94 125 ASP A N 1
ATOM 1008 C CA . ASP A 1 125 ? 35.286 12.274 -57.332 1.00 82.94 125 ASP A CA 1
ATOM 1009 C C . ASP A 1 125 ? 34.072 11.634 -56.631 1.00 82.94 125 ASP A C 1
ATOM 1011 O O . ASP A 1 125 ? 34.129 10.524 -56.086 1.00 82.94 125 ASP A O 1
ATOM 1015 N N . MET A 1 126 ? 32.937 12.328 -56.697 1.00 80.81 126 MET A N 1
ATOM 1016 C CA . MET A 1 126 ? 31.662 11.904 -56.127 1.00 80.81 126 MET A CA 1
ATOM 1017 C C . MET A 1 126 ? 31.208 10.530 -56.659 1.00 80.81 126 MET A C 1
ATOM 1019 O O . MET A 1 126 ? 30.558 9.764 -55.939 1.00 80.81 126 MET A O 1
ATOM 1023 N N . GLN A 1 127 ? 31.582 10.160 -57.890 1.00 83.69 127 GLN A N 1
ATOM 1024 C CA . GLN A 1 127 ? 31.280 8.836 -58.440 1.00 83.69 127 GLN A CA 1
ATOM 1025 C C . GLN A 1 127 ? 32.056 7.716 -57.740 1.00 83.69 127 GLN A C 1
ATOM 1027 O O . GLN A 1 127 ? 31.504 6.631 -57.514 1.00 83.69 127 GLN A O 1
ATOM 1032 N N . LEU A 1 128 ? 33.309 7.975 -57.358 1.00 84.94 128 LEU A N 1
ATOM 1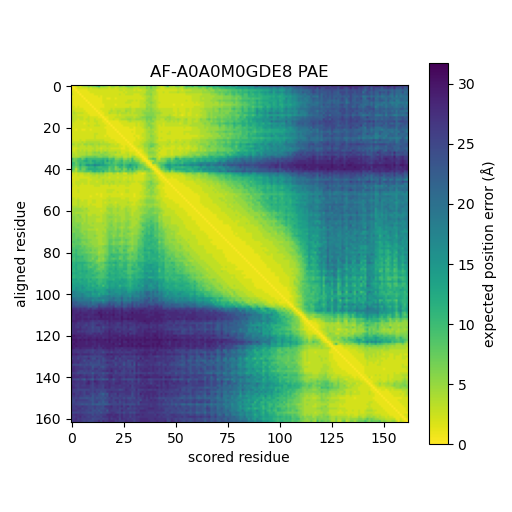033 C CA . LEU A 1 128 ? 34.132 7.033 -56.603 1.00 84.94 128 LEU A CA 1
ATOM 1034 C C . LEU A 1 128 ? 33.542 6.810 -55.208 1.00 84.94 128 LEU A C 1
ATOM 1036 O O . LEU A 1 128 ? 33.349 5.663 -54.801 1.00 84.94 128 LEU A O 1
ATOM 1040 N N . ILE A 1 129 ? 33.154 7.892 -54.528 1.00 83.88 129 ILE A N 1
ATOM 1041 C CA . ILE A 1 129 ? 32.501 7.837 -53.212 1.00 83.88 129 ILE A CA 1
ATOM 1042 C C . ILE A 1 129 ? 31.212 7.009 -53.300 1.00 83.88 129 ILE A C 1
ATOM 1044 O O . ILE A 1 129 ? 31.015 6.074 -52.522 1.00 83.88 129 ILE A O 1
ATOM 1048 N N . ARG A 1 130 ? 30.366 7.263 -54.308 1.00 87.06 130 ARG A N 1
ATOM 1049 C CA . ARG A 1 130 ? 29.129 6.498 -54.538 1.00 87.06 130 ARG A CA 1
ATOM 1050 C C . ARG A 1 130 ? 29.398 5.008 -54.776 1.00 87.06 130 ARG A C 1
ATOM 1052 O O . ARG A 1 130 ? 28.610 4.162 -54.343 1.00 87.06 130 ARG A O 1
ATOM 1059 N N . LYS A 1 131 ? 30.480 4.665 -55.482 1.00 89.19 131 LYS A N 1
ATOM 1060 C CA . LYS A 1 131 ? 30.859 3.278 -55.791 1.00 89.19 131 LYS A CA 1
ATOM 1061 C C . LYS A 1 131 ? 31.319 2.525 -54.545 1.00 89.19 131 LYS A C 1
ATOM 1063 O O . LYS A 1 131 ? 30.861 1.402 -54.332 1.00 89.19 131 LYS A O 1
ATOM 1068 N N . GLU A 1 132 ? 32.173 3.131 -53.728 1.00 86.81 132 GLU A N 1
ATOM 1069 C CA . GLU A 1 132 ? 32.642 2.524 -52.478 1.00 86.81 132 GLU A CA 1
ATOM 1070 C C . GLU A 1 132 ? 31.500 2.390 -51.460 1.00 86.81 132 GLU A C 1
ATOM 1072 O O . GLU A 1 132 ? 31.331 1.325 -50.864 1.00 86.81 132 GLU A O 1
ATOM 1077 N N . PHE A 1 133 ? 30.605 3.379 -51.373 1.00 87.38 133 PHE A N 1
ATOM 1078 C CA . PHE A 1 133 ? 29.413 3.285 -50.524 1.00 87.38 133 PHE A CA 1
ATOM 1079 C C . PHE A 1 133 ? 28.501 2.113 -50.934 1.00 87.38 133 PHE A C 1
ATOM 1081 O O . PHE A 1 133 ? 28.027 1.348 -50.094 1.00 87.38 133 PHE A O 1
ATOM 1088 N N . LYS A 1 134 ? 28.301 1.886 -52.243 1.00 90.00 134 LYS A N 1
ATOM 1089 C CA . LYS A 1 134 ? 27.547 0.716 -52.738 1.00 90.00 134 LYS A CA 1
ATOM 1090 C C . LYS A 1 134 ? 28.213 -0.614 -52.381 1.00 90.00 134 LYS A C 1
ATOM 1092 O O . LYS A 1 134 ? 27.505 -1.603 -52.189 1.00 90.00 134 LYS A O 1
ATOM 1097 N N . LYS A 1 135 ? 29.547 -0.682 -52.335 1.00 90.38 135 LYS A N 1
ATOM 1098 C CA . LYS A 1 135 ? 30.252 -1.900 -51.902 1.00 90.38 135 LYS A CA 1
ATOM 1099 C C . LYS A 1 135 ? 30.008 -2.171 -50.422 1.00 90.38 135 LYS A C 1
ATOM 1101 O O . LYS A 1 135 ? 29.724 -3.314 -50.080 1.00 90.38 135 LYS A O 1
ATOM 1106 N N . LEU A 1 136 ? 30.039 -1.130 -49.589 1.00 87.81 136 LEU A N 1
ATOM 1107 C CA . LEU A 1 136 ? 29.704 -1.232 -48.170 1.00 87.81 136 LEU A CA 1
ATOM 1108 C C . LEU A 1 136 ? 28.277 -1.766 -47.973 1.00 87.81 136 LEU A C 1
ATOM 1110 O O . LEU A 1 136 ? 28.092 -2.759 -47.278 1.00 87.81 136 LEU A O 1
ATOM 1114 N N . LEU A 1 137 ? 27.281 -1.202 -48.664 1.00 90.00 137 LEU A N 1
ATOM 1115 C CA . LEU A 1 137 ? 25.899 -1.705 -48.612 1.00 90.00 137 LEU A CA 1
ATOM 1116 C C . LEU A 1 137 ? 25.790 -3.168 -49.048 1.00 90.00 137 LEU A C 1
ATOM 1118 O O . LEU A 1 137 ? 25.086 -3.958 -48.427 1.00 90.00 137 LEU A O 1
ATOM 1122 N N . LYS A 1 138 ? 26.518 -3.558 -50.097 1.00 92.56 138 LYS A N 1
ATOM 1123 C CA . LYS A 1 138 ? 26.572 -4.954 -50.547 1.00 92.56 138 LYS A CA 1
ATOM 1124 C C . LYS A 1 138 ? 27.232 -5.890 -49.535 1.00 92.56 138 LYS A C 1
ATOM 1126 O O . LYS A 1 138 ? 26.913 -7.072 -49.562 1.00 92.56 138 LYS A O 1
ATOM 1131 N N . ALA A 1 139 ? 28.160 -5.410 -48.713 1.00 89.31 139 ALA A N 1
ATOM 1132 C CA . ALA A 1 139 ? 28.776 -6.198 -47.648 1.00 89.31 139 ALA A CA 1
ATOM 1133 C C . ALA A 1 139 ? 27.856 -6.312 -46.423 1.00 89.31 139 ALA A C 1
ATOM 1135 O O . ALA A 1 139 ? 27.809 -7.358 -45.790 1.00 89.31 139 ALA A O 1
ATOM 1136 N N . LEU A 1 140 ? 27.088 -5.258 -46.129 1.00 89.12 140 LEU A N 1
ATOM 1137 C CA . LEU A 1 140 ? 26.135 -5.221 -45.018 1.00 89.12 140 LEU A CA 1
ATOM 1138 C C . LEU A 1 140 ? 24.805 -5.935 -45.319 1.00 89.12 140 LEU A C 1
ATOM 1140 O O . LEU A 1 140 ? 24.022 -6.146 -44.403 1.00 89.12 140 LEU A O 1
ATOM 1144 N N . HIS A 1 141 ? 24.531 -6.308 -46.571 1.00 91.88 141 HIS A N 1
ATOM 1145 C CA . HIS A 1 141 ? 23.240 -6.876 -46.964 1.00 91.88 141 HIS A CA 1
ATOM 1146 C C . HIS A 1 141 ? 22.903 -8.180 -46.199 1.00 91.88 141 HIS A C 1
ATOM 1148 O O . HIS A 1 141 ? 23.730 -9.099 -46.203 1.00 91.88 141 HIS A O 1
ATOM 1154 N N . PRO A 1 142 ? 21.685 -8.324 -45.635 1.00 90.88 142 PRO A N 1
ATOM 1155 C CA . PRO A 1 142 ? 21.264 -9.515 -44.882 1.00 90.88 142 PRO A CA 1
ATOM 1156 C C . PRO A 1 142 ? 21.429 -10.826 -45.655 1.00 90.88 142 PRO A C 1
ATOM 1158 O O . PRO A 1 142 ? 21.992 -11.784 -45.137 1.00 90.88 142 PRO A O 1
ATOM 1161 N N . ASP A 1 143 ? 21.047 -10.838 -46.938 1.00 91.62 143 ASP A N 1
ATOM 1162 C CA . ASP A 1 143 ? 21.195 -12.001 -47.836 1.00 91.62 143 ASP A CA 1
ATOM 1163 C C . ASP A 1 143 ? 22.643 -12.487 -48.017 1.00 91.62 143 ASP A C 1
ATOM 1165 O O . ASP A 1 143 ? 22.882 -13.556 -48.572 1.00 91.62 143 ASP A O 1
ATOM 1169 N N . ARG A 1 144 ? 23.628 -11.695 -47.585 1.00 89.00 144 ARG A N 1
ATOM 1170 C CA . ARG A 1 144 ? 25.058 -12.028 -47.632 1.00 89.00 144 ARG A CA 1
ATOM 1171 C C . ARG A 1 144 ? 25.647 -12.288 -46.245 1.00 89.00 144 ARG A C 1
ATOM 1173 O O . ARG A 1 144 ? 26.865 -12.356 -46.113 1.00 89.00 144 ARG A O 1
ATOM 1180 N N . GLY A 1 145 ? 24.796 -12.436 -45.229 1.00 86.81 145 GLY A N 1
ATOM 1181 C CA . GLY A 1 145 ? 25.194 -12.606 -43.832 1.00 86.81 145 GLY A CA 1
ATOM 1182 C C . GLY A 1 145 ? 25.581 -11.301 -43.132 1.00 86.81 145 GLY A C 1
ATOM 1183 O O . GLY A 1 145 ? 26.218 -11.349 -42.083 1.00 86.81 145 GLY A O 1
ATOM 1184 N N . GLY A 1 146 ? 25.242 -10.145 -43.714 1.00 88.19 146 GLY A N 1
ATOM 1185 C CA . GLY A 1 146 ? 25.470 -8.836 -43.106 1.00 88.19 146 GLY A CA 1
ATOM 1186 C C . GLY A 1 146 ? 24.398 -8.446 -42.080 1.00 88.19 146 GLY A C 1
ATOM 1187 O O . GLY A 1 146 ? 23.339 -9.067 -41.984 1.00 88.19 146 GLY A O 1
ATOM 1188 N N . ASP A 1 147 ? 24.678 -7.406 -41.294 1.00 90.44 147 ASP A N 1
ATOM 1189 C CA . ASP A 1 147 ? 23.771 -6.911 -40.253 1.00 90.44 147 ASP A CA 1
ATOM 1190 C C . ASP A 1 147 ? 22.641 -6.062 -40.861 1.00 90.44 147 ASP A C 1
ATOM 1192 O O . ASP A 1 147 ? 22.869 -4.965 -41.378 1.00 90.44 147 ASP A O 1
ATOM 1196 N N . GLU A 1 148 ? 21.404 -6.552 -40.752 1.00 90.25 148 GLU A N 1
ATOM 1197 C CA . GLU A 1 148 ? 20.196 -5.89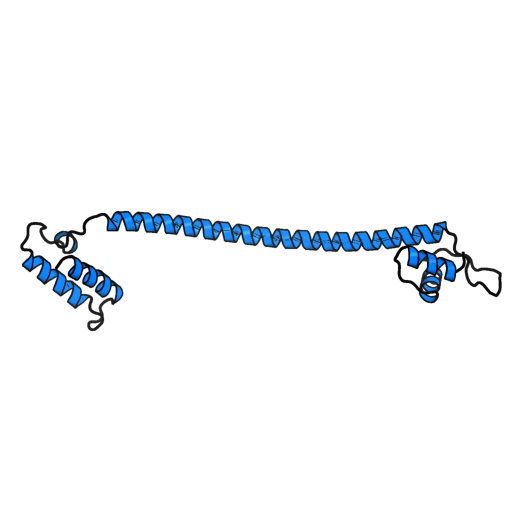1 -41.257 1.00 90.25 148 GLU A CA 1
ATOM 1198 C C . GLU A 1 148 ? 19.989 -4.480 -40.698 1.00 90.25 148 GLU A C 1
ATOM 1200 O O . GLU A 1 148 ? 19.559 -3.576 -41.423 1.00 90.25 148 GLU A O 1
ATOM 1205 N N . ARG A 1 149 ? 20.324 -4.253 -39.424 1.00 88.19 149 ARG A N 1
ATOM 1206 C CA . ARG A 1 149 ? 20.158 -2.943 -38.786 1.00 88.19 149 ARG A CA 1
ATOM 1207 C C . ARG A 1 149 ? 21.148 -1.946 -39.365 1.00 88.19 149 ARG A C 1
ATOM 1209 O O . ARG A 1 149 ? 20.756 -0.829 -39.701 1.00 88.19 149 ARG A O 1
ATOM 1216 N N . LEU A 1 150 ? 22.404 -2.358 -39.531 1.00 86.00 150 LEU A N 1
ATOM 1217 C CA . LEU A 1 150 ? 23.424 -1.522 -40.164 1.00 86.00 150 LEU A CA 1
ATOM 1218 C C . LEU A 1 150 ? 23.102 -1.287 -41.639 1.00 86.00 150 LEU A C 1
ATOM 1220 O O . LEU A 1 150 ? 23.162 -0.148 -42.096 1.00 86.00 150 LEU A O 1
ATOM 1224 N N . PHE A 1 151 ? 22.685 -2.320 -42.372 1.00 90.44 151 PHE A N 1
ATOM 1225 C CA . PHE A 1 151 ? 22.275 -2.172 -43.764 1.00 90.44 151 PHE A CA 1
ATOM 1226 C C . PHE A 1 151 ? 21.181 -1.118 -43.921 1.00 90.44 151 PHE A C 1
ATOM 1228 O O . PHE A 1 151 ? 21.312 -0.233 -44.761 1.00 90.44 151 PHE A O 1
ATOM 1235 N N . LYS A 1 152 ? 20.136 -1.166 -43.086 1.00 88.25 152 LYS A N 1
ATOM 1236 C CA . LYS A 1 152 ? 19.044 -0.190 -43.124 1.00 88.25 152 LYS A CA 1
ATOM 1237 C C . LYS A 1 152 ? 19.541 1.235 -42.873 1.00 88.25 152 LYS A C 1
ATOM 1239 O O . LYS A 1 152 ? 19.270 2.112 -43.686 1.00 88.25 152 LYS A O 1
ATOM 1244 N N . VAL A 1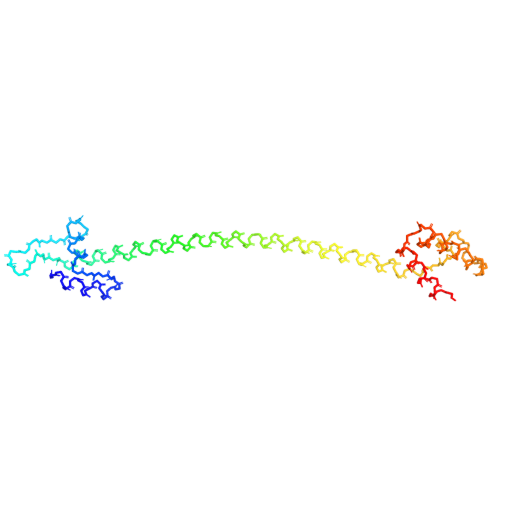 153 ? 20.327 1.445 -41.812 1.00 84.88 153 VAL A N 1
ATOM 1245 C CA . VAL A 1 153 ? 20.879 2.768 -41.464 1.00 84.88 153 VAL A CA 1
ATOM 1246 C C . VAL A 1 153 ? 21.729 3.333 -42.603 1.00 84.88 153 VAL A C 1
ATOM 1248 O O . VAL A 1 153 ? 21.490 4.454 -43.052 1.00 84.88 153 VAL A O 1
ATOM 1251 N N . PHE A 1 154 ? 22.690 2.559 -43.112 1.00 85.06 154 PHE A N 1
ATOM 1252 C CA . PHE A 1 154 ? 23.569 3.013 -44.191 1.00 85.06 154 PHE A CA 1
ATOM 1253 C C . PHE A 1 154 ? 22.815 3.192 -45.515 1.00 85.06 154 PHE A C 1
ATOM 1255 O O . PHE A 1 154 ? 23.148 4.089 -46.287 1.00 85.06 154 PHE A O 1
ATOM 1262 N N . ASN A 1 155 ? 21.794 2.378 -45.797 1.00 88.44 155 ASN A N 1
ATOM 1263 C CA . ASN A 1 155 ? 20.977 2.513 -47.004 1.00 88.44 155 ASN A CA 1
ATOM 1264 C C . ASN A 1 155 ? 20.122 3.786 -46.966 1.00 88.44 155 ASN A C 1
ATOM 1266 O O . ASN A 1 155 ? 19.981 4.459 -47.984 1.00 88.44 155 ASN A O 1
ATOM 1270 N N . ASP A 1 156 ? 19.592 4.145 -45.796 1.00 86.00 156 ASP A N 1
ATOM 1271 C CA . ASP A 1 156 ? 18.858 5.397 -45.615 1.00 86.00 156 ASP A CA 1
ATOM 1272 C C . ASP A 1 156 ? 19.787 6.609 -45.799 1.00 86.00 156 ASP A C 1
ATOM 1274 O O . ASP A 1 156 ? 19.434 7.549 -46.507 1.00 86.00 156 ASP A O 1
ATOM 1278 N N . HIS A 1 157 ? 21.020 6.554 -45.277 1.00 82.69 157 HIS A N 1
ATOM 1279 C CA . HIS A 1 157 ? 22.024 7.598 -45.527 1.00 82.69 157 HIS A CA 1
ATOM 1280 C C . HIS A 1 157 ? 22.354 7.702 -47.018 1.00 82.69 157 HIS A C 1
ATOM 1282 O O . HIS A 1 157 ? 22.350 8.795 -47.577 1.00 82.69 157 HIS A O 1
ATOM 1288 N N . TYR A 1 158 ? 22.576 6.565 -47.682 1.00 84.75 158 TYR A N 1
ATOM 1289 C CA . TYR A 1 158 ? 22.860 6.518 -49.113 1.00 84.75 158 TYR A CA 1
ATOM 1290 C C . TYR A 1 158 ? 21.785 7.226 -49.948 1.00 84.75 158 TYR A C 1
ATOM 1292 O O . TYR A 1 158 ? 22.142 8.012 -50.817 1.00 84.75 158 TYR A O 1
ATOM 1300 N N . LYS A 1 159 ? 20.498 6.984 -49.660 1.00 84.94 159 LYS A N 1
ATOM 1301 C CA . LYS A 1 159 ? 19.360 7.619 -50.352 1.00 84.94 159 LYS A CA 1
ATOM 1302 C C . LYS A 1 159 ? 19.220 9.114 -50.065 1.00 84.94 159 LYS A C 1
ATOM 1304 O O . LYS A 1 159 ? 18.708 9.843 -50.904 1.00 84.94 159 LYS A O 1
ATOM 1309 N N . ASN A 1 160 ? 19.620 9.559 -48.875 1.00 79.81 160 ASN A N 1
ATOM 1310 C CA . ASN A 1 160 ? 19.568 10.975 -48.511 1.00 79.81 160 ASN A CA 1
ATOM 1311 C C . ASN A 1 160 ? 20.712 11.779 -49.153 1.00 79.81 160 ASN A C 1
ATOM 1313 O O . ASN A 1 160 ? 20.580 12.985 -49.329 1.00 79.81 160 ASN A O 1
ATOM 1317 N N . ILE A 1 161 ? 21.825 11.117 -49.488 1.00 76.50 161 ILE A N 1
ATOM 1318 C CA . ILE A 1 161 ? 23.017 11.725 -50.095 1.00 76.50 161 ILE A CA 1
ATOM 1319 C C . ILE A 1 161 ? 22.984 11.660 -51.638 1.00 76.50 161 ILE A C 1
ATOM 1321 O O . ILE A 1 161 ? 23.453 12.597 -52.285 1.00 76.50 161 ILE A O 1
ATOM 1325 N N . PHE A 1 162 ? 22.485 10.563 -52.233 1.00 77.25 162 PHE A N 1
ATOM 1326 C CA . PHE A 1 162 ? 22.563 10.253 -53.676 1.00 77.25 162 PHE A CA 1
ATOM 1327 C C . PHE A 1 162 ? 21.234 9.822 -54.295 1.00 77.25 162 PHE A C 1
ATOM 1329 O O . PHE A 1 162 ? 21.066 10.080 -55.511 1.00 77.25 162 PHE A O 1
#

Secondary structure (DSSP, 8-state):
--HHHHHHHHHHTT----HHHHHHHHHTTSS-EEEPSSTT-SEEE-HHHHHHHHHHHHHHHHHHHHHHHHHHHHHHHHHHHHHHHHHHHHHHHHHHHHHHHHHHHHHHHS---HHHHTT--TTS-HHHHHHHHHHHHHHH-GGGT--HHHHHHHHHHHHHH-

Foldseek 3Di:
DALVVLCVVCVVLVHHDDSVRSVVCCVVVVAPWDQDPDPVGGTDGDPVSSVVSSVVVVVVVVVVVVVVVVVVVVVVVVVVVVVVVVVVVVVVVVVVVVVVVVVVVVVVPPPDQLCVVQVHDSPDDPVVSLVSLVVVLVCQDVVNVHPPVVNVVSVVVSVVVD

InterPro domains:
  IPR001623 DnaJ domain [PS50076] (113-162)
  IPR001623 DnaJ domain [cd06257] (116-159)
  IPR036869 Chaperone J-domain superfamily [G3DSA:1.10.287.110] (104-162)
  IPR036869 Chaperone J-domain superfamily [SSF46565] (110-161)

Organism: Sporosarcina globispora (NCBI:txid1459)

pLDDT: mean 88.7, std 8.85, range [57.97, 98.19]

Solvent-accessible surface area (backbone atoms only — not comparable to full-atom values): 9082 Å² total; per-residue (Å²): 79,45,58,69,57,49,34,55,51,34,48,75,69,72,42,89,64,50,62,68,54,54,53,46,33,39,74,72,62,70,36,60,62,45,75,41,92,50,96,90,41,72,43,38,34,49,68,66,43,52,49,53,45,53,51,49,54,49,49,55,53,50,51,54,53,48,53,54,49,53,51,51,53,53,51,52,50,52,53,50,54,56,50,51,54,52,50,54,50,50,52,52,49,52,54,51,50,53,51,53,52,50,54,50,48,60,60,67,69,50,82,80,49,69,26,62,78,70,77,41,64,76,91,50,62,67,67,57,50,54,51,52,51,51,50,52,48,62,57,22,29,50,98,68,77,23,51,56,69,58,28,52,55,54,50,52,50,49,6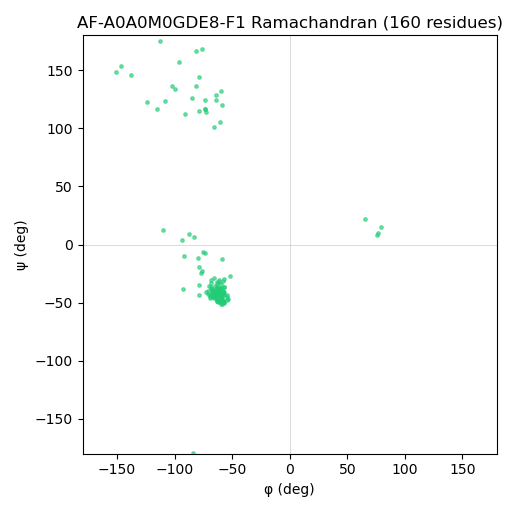4,75,76,106